Protein AF-A0A6B3EG36-F1 (afdb_monomer_lite)

Structure (mmCIF, N/CA/C/O backbone):
data_AF-A0A6B3EG36-F1
#
_entry.id   AF-A0A6B3EG36-F1
#
loop_
_atom_site.group_PDB
_atom_site.id
_atom_site.type_symbol
_atom_site.label_atom_id
_atom_site.label_alt_id
_atom_site.label_comp_id
_atom_site.label_asym_id
_atom_site.label_entity_id
_atom_site.label_seq_id
_atom_site.pdbx_PDB_ins_code
_atom_site.Cartn_x
_atom_site.Cartn_y
_atom_site.Cartn_z
_atom_site.occupancy
_atom_site.B_iso_or_equiv
_atom_site.auth_seq_id
_atom_site.auth_comp_id
_atom_site.auth_asym_id
_atom_site.auth_atom_id
_atom_site.pdbx_PDB_model_num
ATOM 1 N N . MET A 1 1 ? -3.653 -0.535 -15.995 1.00 81.50 1 MET A N 1
ATOM 2 C CA . MET A 1 1 ? -3.465 0.383 -14.856 1.00 81.50 1 MET A CA 1
ATOM 3 C C . MET A 1 1 ? -4.317 -0.143 -13.723 1.00 81.50 1 MET A C 1
ATOM 5 O O . MET A 1 1 ? -5.536 -0.097 -13.841 1.00 81.50 1 MET A O 1
ATOM 9 N N . HIS A 1 2 ? -3.693 -0.715 -12.698 1.00 95.00 2 HIS A N 1
ATOM 10 C CA . HIS A 1 2 ? -4.415 -1.248 -11.543 1.00 95.00 2 HIS A CA 1
ATOM 11 C C . HIS A 1 2 ? -4.374 -0.240 -10.397 1.00 95.00 2 HIS A C 1
ATOM 13 O O . HIS A 1 2 ? -3.363 0.426 -10.187 1.00 95.00 2 HIS A O 1
ATOM 19 N N . THR A 1 3 ? -5.473 -0.108 -9.664 1.00 97.19 3 THR A N 1
ATOM 20 C CA . THR A 1 3 ? -5.508 0.741 -8.471 1.00 97.19 3 THR A CA 1
ATOM 21 C C . THR A 1 3 ? -5.231 -0.116 -7.248 1.00 97.19 3 THR A C 1
ATOM 23 O O . THR A 1 3 ? -5.865 -1.155 -7.074 1.00 97.19 3 THR A O 1
ATOM 26 N N . VAL A 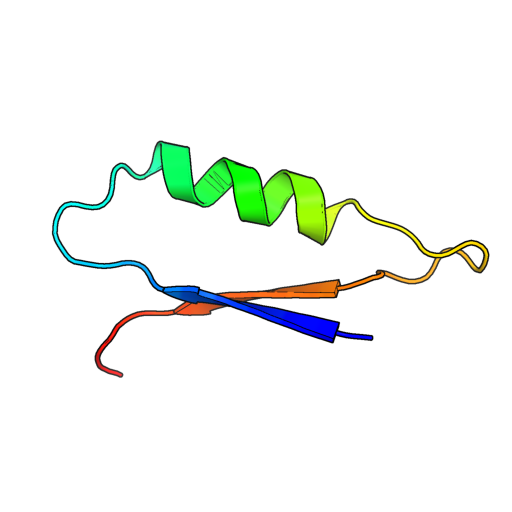1 4 ? -4.307 0.334 -6.403 1.00 97.75 4 VAL A N 1
ATOM 27 C CA . VAL A 1 4 ? -4.023 -0.255 -5.092 1.00 97.75 4 VAL A CA 1
ATOM 28 C C . VAL A 1 4 ? -4.450 0.752 -4.034 1.00 97.75 4 VAL A C 1
ATOM 30 O O . VAL A 1 4 ? -3.888 1.846 -3.955 1.00 97.75 4 VAL A O 1
ATOM 33 N N . ALA A 1 5 ? -5.456 0.386 -3.245 1.00 97.69 5 ALA A N 1
ATOM 34 C CA . ALA A 1 5 ? -5.869 1.141 -2.072 1.00 97.69 5 ALA A CA 1
ATOM 35 C C . ALA A 1 5 ? -5.188 0.544 -0.837 1.00 97.69 5 ALA A C 1
ATOM 37 O O . ALA A 1 5 ? -5.350 -0.642 -0.547 1.00 97.69 5 ALA A O 1
ATOM 38 N N . VAL A 1 6 ? -4.409 1.358 -0.135 1.00 97.56 6 VAL A N 1
ATOM 39 C CA . VAL A 1 6 ? -3.767 0.997 1.127 1.00 97.56 6 VAL A CA 1
ATOM 40 C C . VAL A 1 6 ? -4.635 1.555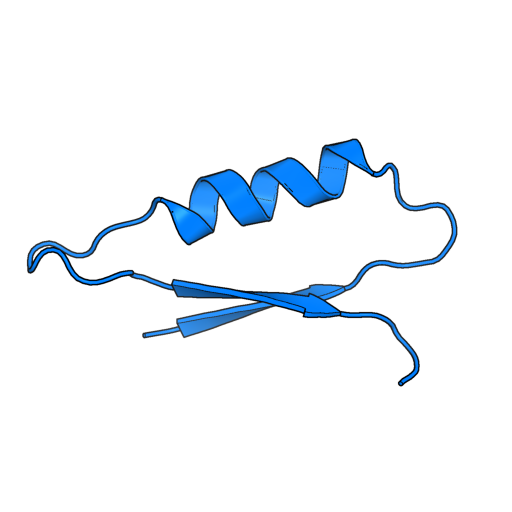 2.247 1.00 97.56 6 VAL A C 1
ATOM 42 O O . VAL A 1 6 ? -4.656 2.766 2.466 1.00 97.56 6 VAL A O 1
ATOM 45 N N . LEU A 1 7 ? -5.373 0.674 2.922 1.00 97.50 7 LEU A N 1
ATOM 46 C CA . LEU A 1 7 ? -6.209 1.043 4.059 1.00 97.50 7 LEU A CA 1
ATOM 47 C C . LEU A 1 7 ? -5.334 1.247 5.301 1.00 97.50 7 LEU A C 1
ATOM 49 O O . LEU A 1 7 ? -4.757 0.295 5.825 1.00 97.50 7 LEU A O 1
ATOM 53 N N . ALA A 1 8 ? -5.245 2.489 5.760 1.00 97.62 8 ALA A N 1
ATOM 54 C CA . ALA A 1 8 ? -4.681 2.836 7.051 1.00 97.62 8 ALA A CA 1
ATOM 55 C C . ALA A 1 8 ? -5.749 2.621 8.130 1.00 97.62 8 ALA A C 1
ATOM 57 O O . ALA A 1 8 ? -6.805 3.254 8.103 1.00 97.62 8 ALA A O 1
ATOM 58 N N . LEU A 1 9 ? -5.464 1.708 9.055 1.00 97.00 9 LEU A N 1
ATOM 59 C CA . LEU A 1 9 ? -6.282 1.456 10.237 1.00 97.00 9 LEU A CA 1
ATOM 60 C C . LEU A 1 9 ? -5.702 2.177 11.452 1.00 97.00 9 LEU A C 1
ATOM 62 O O . LEU A 1 9 ? -4.534 2.582 11.461 1.00 97.00 9 LEU A O 1
ATOM 66 N N . ASP A 1 10 ? -6.509 2.282 12.502 1.00 96.38 10 ASP A N 1
ATOM 67 C CA . ASP A 1 10 ? -6.053 2.791 13.787 1.00 96.38 10 ASP A CA 1
ATOM 68 C C . ASP A 1 10 ? -4.832 2.018 14.295 1.00 96.38 10 ASP A C 1
ATOM 70 O O . ASP A 1 10 ? -4.757 0.791 14.216 1.00 96.38 10 ASP A O 1
ATOM 74 N N . GLN A 1 11 ? -3.866 2.766 14.835 1.00 96.62 11 GLN A N 1
ATOM 75 C CA . GLN A 1 11 ? -2.592 2.248 15.349 1.00 96.62 11 GLN A CA 1
ATOM 76 C C . GLN A 1 11 ? -1.680 1.592 14.295 1.00 96.62 11 GLN A C 1
ATOM 78 O O . GLN A 1 11 ? -0.707 0.931 14.665 1.00 96.62 11 GLN A O 1
ATOM 83 N N . VAL A 1 12 ? -1.930 1.791 12.993 1.00 96.75 12 VAL A N 1
ATOM 84 C CA . VAL A 1 12 ? -0.977 1.370 11.956 1.00 96.75 12 VAL A CA 1
ATOM 85 C C . VAL A 1 12 ? 0.381 2.045 12.170 1.00 96.75 12 VAL A C 1
ATOM 87 O O . VAL A 1 12 ? 0.465 3.241 12.461 1.00 96.75 12 VAL A O 1
ATOM 90 N N . ILE A 1 13 ? 1.465 1.285 12.002 1.00 97.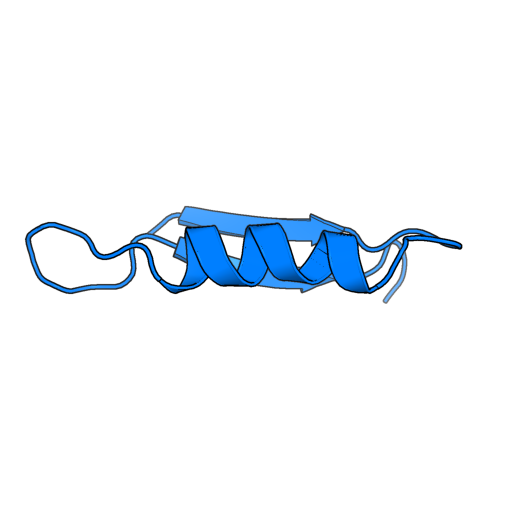50 13 ILE A N 1
ATOM 91 C CA . ILE A 1 13 ? 2.819 1.837 12.044 1.00 97.50 13 ILE A CA 1
ATOM 92 C C . ILE A 1 13 ? 3.014 2.686 10.778 1.00 97.50 13 ILE A C 1
ATOM 94 O O . ILE A 1 13 ? 2.932 2.145 9.674 1.00 97.50 13 ILE A O 1
ATOM 98 N N . PRO A 1 14 ? 3.325 3.995 10.882 1.00 94.38 14 PRO A N 1
ATOM 99 C CA . PRO A 1 14 ? 3.440 4.852 9.700 1.00 94.38 14 PRO A CA 1
ATOM 100 C C . PRO A 1 14 ? 4.473 4.362 8.679 1.00 94.38 14 PRO A C 1
ATOM 102 O O . PRO A 1 14 ? 4.299 4.542 7.476 1.00 94.38 14 PRO A O 1
ATOM 105 N N . PHE A 1 15 ? 5.542 3.716 9.150 1.00 96.06 15 PHE A N 1
ATOM 106 C CA . PHE A 1 15 ? 6.574 3.162 8.279 1.00 96.06 15 PHE A CA 1
ATOM 107 C C . PHE A 1 15 ? 6.054 2.025 7.389 1.00 96.06 15 PHE A C 1
ATOM 109 O O . PHE A 1 15 ? 6.445 1.946 6.225 1.00 96.06 15 PHE A O 1
ATOM 116 N N . ASP A 1 16 ? 5.119 1.207 7.872 1.00 96.12 16 ASP A N 1
ATOM 117 C CA . ASP A 1 16 ? 4.568 0.091 7.097 1.00 96.12 16 ASP A CA 1
ATOM 118 C C . ASP A 1 16 ? 3.759 0.586 5.889 1.00 96.12 16 ASP A C 1
ATOM 120 O O . ASP A 1 16 ? 3.714 -0.081 4.856 1.00 96.12 16 ASP A O 1
ATOM 124 N N . LEU A 1 17 ? 3.197 1.800 5.962 1.00 96.88 17 LEU A N 1
AT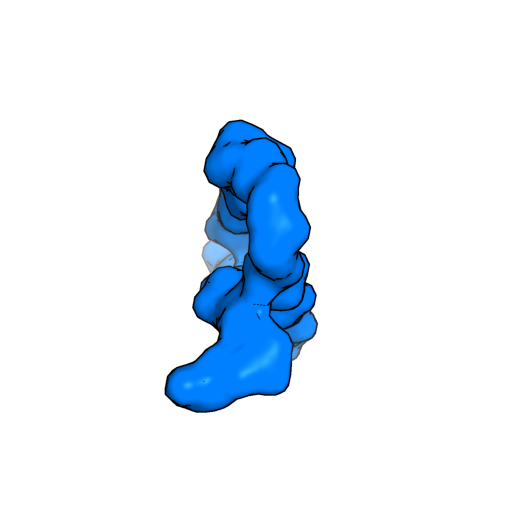OM 125 C CA . LEU A 1 17 ? 2.519 2.450 4.834 1.00 96.88 17 LEU A CA 1
ATOM 126 C C . LEU A 1 17 ? 3.491 2.892 3.727 1.00 96.88 17 LEU A C 1
ATOM 128 O O . LEU A 1 17 ? 3.074 3.065 2.581 1.00 96.88 17 LEU A O 1
ATOM 132 N N . SER A 1 18 ? 4.783 3.059 4.031 1.00 96.56 18 SER A N 1
ATOM 133 C CA . SER A 1 18 ? 5.782 3.487 3.041 1.00 96.56 18 SER A CA 1
ATOM 134 C C . SER A 1 18 ? 6.111 2.390 2.026 1.00 96.56 18 SER A C 1
ATOM 136 O O . SER A 1 18 ? 6.279 2.678 0.842 1.00 96.56 18 SER A O 1
ATOM 138 N N . VAL A 1 19 ? 6.135 1.127 2.461 1.00 96.75 19 VAL A N 1
ATOM 139 C CA . VAL A 1 19 ? 6.488 -0.031 1.629 1.00 96.75 19 VAL A CA 1
ATOM 140 C C . VAL A 1 19 ? 5.571 -0.182 0.407 1.00 96.75 19 VAL A C 1
ATOM 142 O O . VAL A 1 19 ? 6.092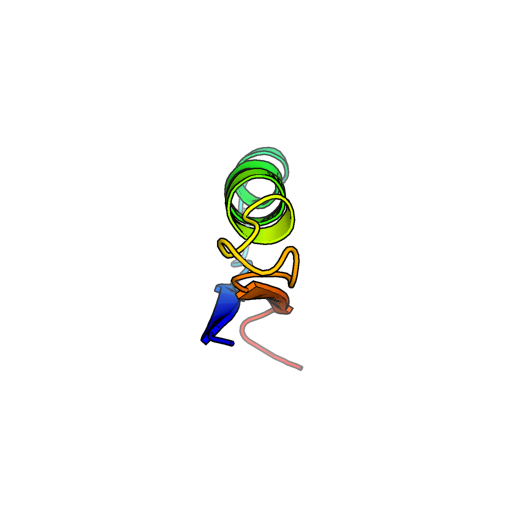 -0.234 -0.710 1.00 96.75 19 VAL A O 1
ATOM 145 N N . PRO A 1 20 ? 4.229 -0.224 0.536 1.00 96.00 20 PRO A N 1
ATOM 146 C CA . PRO A 1 20 ? 3.363 -0.336 -0.632 1.00 96.00 20 PRO A CA 1
ATOM 147 C C . PRO A 1 20 ? 3.441 0.904 -1.534 1.00 96.00 20 PRO A C 1
ATOM 149 O O . PRO A 1 20 ? 3.414 0.759 -2.756 1.00 96.00 20 PRO A O 1
ATOM 152 N N . VAL A 1 21 ? 3.595 2.109 -0.974 1.00 96.88 21 VAL A N 1
ATOM 153 C CA . VAL A 1 21 ? 3.763 3.339 -1.769 1.00 96.88 21 VAL A CA 1
ATOM 154 C C . VAL A 1 21 ? 5.031 3.271 -2.618 1.00 96.88 21 VAL A C 1
ATOM 156 O O . VAL A 1 21 ? 4.987 3.555 -3.814 1.00 96.88 21 VAL A O 1
ATOM 159 N N . GLU A 1 22 ? 6.139 2.839 -2.026 1.00 97.06 22 GLU A N 1
ATOM 160 C CA . GLU A 1 22 ? 7.432 2.733 -2.691 1.00 97.06 22 GLU A CA 1
ATOM 161 C C . GLU A 1 22 ? 7.431 1.657 -3.785 1.00 97.06 22 GLU A C 1
ATOM 163 O O . GLU A 1 22 ? 7.791 1.925 -4.933 1.00 97.06 22 GLU A O 1
ATOM 168 N N . ILE A 1 23 ? 7.002 0.438 -3.451 1.00 96.50 23 ILE A N 1
ATOM 169 C CA . ILE A 1 23 ? 7.075 -0.707 -4.365 1.00 96.50 23 ILE A CA 1
ATOM 170 C C . ILE A 1 23 ? 6.109 -0.532 -5.542 1.00 96.50 23 ILE A C 1
ATOM 172 O O . ILE A 1 23 ? 6.510 -0.646 -6.706 1.00 96.50 23 ILE A O 1
ATOM 176 N N . PHE A 1 24 ? 4.841 -0.209 -5.275 1.00 97.00 24 PHE A N 1
ATOM 177 C CA . PHE A 1 24 ? 3.854 -0.059 -6.345 1.00 97.00 24 PHE A CA 1
ATOM 178 C C . PHE A 1 24 ? 4.025 1.260 -7.105 1.00 97.00 24 PHE A C 1
ATOM 180 O O . PHE A 1 24 ? 3.926 1.260 -8.333 1.00 97.00 24 PHE A O 1
ATOM 187 N N . GLY A 1 25 ? 4.343 2.361 -6.415 1.00 96.12 25 GLY A N 1
ATOM 188 C CA . GLY A 1 25 ? 4.507 3.681 -7.035 1.00 96.12 25 GLY A CA 1
ATOM 189 C C . GLY A 1 25 ? 5.712 3.777 -7.975 1.00 96.12 25 GLY A C 1
ATOM 190 O O . GLY A 1 25 ? 5.715 4.572 -8.919 1.00 96.12 25 GLY A O 1
ATOM 191 N N . ARG A 1 26 ? 6.732 2.936 -7.771 1.00 96.25 26 ARG A N 1
ATOM 192 C CA . ARG A 1 26 ? 7.909 2.874 -8.652 1.00 96.25 26 ARG A CA 1
ATOM 193 C C . ARG A 1 26 ? 7.811 1.829 -9.751 1.00 96.25 26 ARG A C 1
ATOM 195 O O . ARG A 1 26 ? 8.664 1.814 -10.635 1.00 96.25 26 ARG A O 1
ATOM 202 N N . THR A 1 27 ? 6.783 0.985 -9.745 1.00 96.69 27 THR A N 1
ATOM 203 C CA . THR A 1 27 ? 6.633 -0.035 -10.782 1.00 96.69 27 THR A CA 1
ATOM 204 C C . THR A 1 27 ? 6.269 0.607 -12.121 1.00 96.69 27 THR A C 1
ATOM 206 O O . THR A 1 27 ? 5.245 1.282 -12.248 1.00 96.69 27 THR A O 1
ATOM 209 N N . ARG A 1 28 ? 7.096 0.353 -13.140 1.00 96.62 28 ARG A N 1
ATOM 210 C CA . ARG A 1 28 ? 6.899 0.813 -14.519 1.00 96.62 28 ARG A CA 1
ATOM 211 C C . ARG A 1 28 ? 6.611 -0.380 -15.426 1.00 96.62 28 ARG A C 1
ATOM 213 O O . ARG A 1 28 ? 7.248 -1.423 -15.302 1.00 96.62 28 ARG A O 1
ATOM 220 N N . LEU A 1 29 ? 5.647 -0.227 -16.325 1.00 95.75 29 LEU A N 1
ATOM 221 C CA . LEU A 1 29 ? 5.384 -1.187 -17.396 1.00 95.75 29 LEU A CA 1
ATOM 222 C C . LEU A 1 29 ? 6.490 -1.105 -18.465 1.00 95.75 29 LEU A C 1
ATOM 224 O O . LEU A 1 29 ? 7.218 -0.111 -18.507 1.00 95.75 29 LEU A O 1
ATOM 228 N N . PRO A 1 30 ? 6.611 -2.100 -19.368 1.00 97.19 30 PRO A N 1
ATOM 229 C CA . PRO A 1 30 ? 7.605 -2.064 -20.445 1.00 97.19 30 PRO A CA 1
ATOM 230 C C . PRO A 1 30 ? 7.519 -0.826 -21.353 1.00 97.19 30 PRO A C 1
ATOM 232 O O . PRO A 1 30 ? 8.508 -0.450 -21.971 1.00 97.19 30 PRO A O 1
ATOM 235 N N . ASP A 1 31 ? 6.352 -0.179 -21.416 1.00 96.00 31 ASP A N 1
ATOM 236 C CA . ASP A 1 31 ? 6.119 1.064 -22.160 1.00 96.00 31 ASP A CA 1
ATOM 237 C C . ASP A 1 31 ? 6.419 2.347 -21.352 1.00 96.00 31 ASP A C 1
ATOM 239 O O . ASP A 1 31 ? 6.156 3.454 -21.819 1.00 96.00 31 ASP A O 1
ATOM 243 N N . GLY A 1 32 ? 6.957 2.214 -20.136 1.00 95.75 32 GLY A N 1
ATOM 244 C CA . GLY A 1 32 ? 7.360 3.318 -19.262 1.00 95.75 32 GLY A CA 1
ATOM 245 C C . GLY A 1 32 ? 6.240 3.929 -18.414 1.00 95.75 32 GLY A C 1
ATOM 246 O O . GLY A 1 32 ? 6.526 4.718 -17.509 1.00 95.75 32 GLY A O 1
ATOM 247 N N . ARG A 1 33 ? 4.972 3.564 -18.640 1.00 96.12 33 ARG A N 1
ATOM 248 C CA . ARG A 1 33 ? 3.853 4.050 -17.817 1.00 96.12 33 ARG A CA 1
ATOM 249 C C . ARG A 1 33 ? 3.873 3.421 -16.427 1.00 96.12 33 ARG A C 1
ATOM 251 O O . ARG A 1 33 ? 4.399 2.326 -16.233 1.00 96.12 33 ARG A O 1
ATOM 258 N N . ASP A 1 34 ? 3.257 4.088 -15.457 1.00 96.88 34 ASP A N 1
ATOM 259 C CA . ASP A 1 34 ? 3.040 3.538 -14.119 1.00 96.88 34 ASP A CA 1
ATOM 260 C C . ASP A 1 34 ? 2.217 2.242 -14.226 1.00 96.88 34 ASP A C 1
ATOM 262 O O . ASP A 1 34 ? 1.208 2.175 -14.937 1.00 96.88 34 ASP A O 1
ATOM 266 N N . GLY A 1 35 ? 2.644 1.194 -13.521 1.00 97.00 35 GLY A N 1
ATOM 267 C CA . GLY A 1 35 ? 1.868 -0.045 -13.425 1.00 97.00 35 GLY A CA 1
ATOM 268 C C . GLY A 1 35 ? 0.619 0.127 -12.560 1.00 97.00 35 GLY A C 1
ATOM 269 O O . GLY A 1 35 ? -0.429 -0.475 -12.837 1.00 97.00 35 GLY A O 1
ATOM 270 N N . TYR A 1 36 ? 0.727 0.994 -11.550 1.00 98.00 36 TYR A N 1
ATOM 271 C CA . TYR A 1 36 ? -0.275 1.165 -10.513 1.00 98.00 36 TYR A CA 1
ATOM 272 C C . TYR A 1 36 ? -0.561 2.630 -10.205 1.00 98.00 36 TYR A C 1
ATOM 274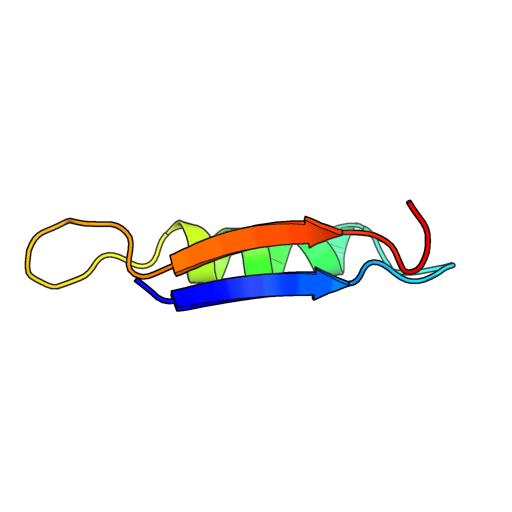 O O . TYR A 1 36 ? 0.324 3.481 -10.231 1.00 98.00 36 TYR A O 1
ATOM 282 N N . ARG A 1 37 ? -1.808 2.891 -9.814 1.00 97.00 37 ARG A N 1
ATOM 283 C CA . ARG A 1 37 ? -2.185 4.074 -9.042 1.00 97.00 37 ARG A CA 1
ATOM 284 C C . ARG A 1 37 ? -2.288 3.662 -7.580 1.00 97.00 37 ARG A C 1
ATOM 286 O O . ARG A 1 37 ? -3.138 2.837 -7.250 1.00 97.00 37 ARG A O 1
ATOM 293 N N . VAL A 1 38 ? -1.455 4.239 -6.723 1.00 97.56 38 VAL A N 1
ATOM 294 C CA . VAL A 1 38 ? -1.480 3.970 -5.281 1.00 97.56 38 VAL A CA 1
ATOM 295 C C . VAL A 1 38 ? -2.245 5.081 -4.576 1.00 97.56 38 VAL A C 1
ATOM 297 O O . VAL A 1 38 ? -1.991 6.258 -4.824 1.00 97.56 38 VAL A O 1
ATOM 300 N N . VAL A 1 39 ? -3.184 4.707 -3.712 1.00 97.31 39 VAL A N 1
ATOM 301 C CA . VAL A 1 39 ? -3.943 5.637 -2.869 1.00 97.31 39 VAL A CA 1
ATOM 302 C C . VAL A 1 39 ? -3.899 5.120 -1.440 1.00 97.31 39 VAL A C 1
ATOM 304 O O . VAL A 1 39 ? -4.192 3.951 -1.208 1.00 97.31 39 VAL A O 1
ATOM 307 N N . VAL A 1 40 ? -3.542 5.979 -0.490 1.00 97.19 40 VAL A N 1
ATOM 308 C CA . VAL A 1 40 ? -3.699 5.687 0.939 1.00 97.19 40 VAL A CA 1
ATOM 309 C C . VAL A 1 40 ? -5.060 6.222 1.372 1.00 97.19 40 VAL A C 1
ATOM 311 O O . VAL A 1 40 ? -5.393 7.365 1.058 1.00 97.19 40 VAL A O 1
ATOM 314 N N . CYS A 1 41 ? -5.859 5.396 2.040 1.00 97.50 41 CYS A N 1
ATOM 315 C CA . CYS A 1 41 ? -7.210 5.742 2.481 1.00 97.50 41 CYS A CA 1
ATOM 316 C C . CYS A 1 41 ? -7.458 5.294 3.925 1.00 97.50 41 CYS A C 1
ATOM 318 O O . CYS A 1 41 ? -6.687 4.511 4.471 1.00 97.50 41 CYS A O 1
ATOM 320 N N . ALA A 1 42 ? -8.540 5.783 4.526 1.00 96.56 42 ALA A N 1
ATOM 321 C CA . ALA A 1 42 ? -8.999 5.397 5.860 1.00 96.56 42 ALA A CA 1
ATOM 322 C C . ALA A 1 42 ? -10.311 4.598 5.776 1.00 96.56 42 ALA A C 1
ATOM 324 O O . ALA A 1 42 ? -10.950 4.553 4.721 1.00 96.56 42 ALA A O 1
ATOM 325 N N . GLU A 1 43 ? -10.700 3.951 6.877 1.00 96.38 43 GLU A N 1
ATOM 326 C CA . GLU A 1 43 ? -11.953 3.182 6.963 1.00 96.38 43 GLU A CA 1
ATOM 327 C C . GLU A 1 43 ? -13.202 4.069 6.896 1.00 96.38 43 GLU A C 1
ATOM 329 O O . GLU A 1 43 ? -14.260 3.624 6.446 1.00 96.38 43 GLU A O 1
ATOM 334 N N . THR A 1 44 ? -13.056 5.338 7.278 1.00 94.56 44 THR A N 1
ATOM 335 C CA . THR A 1 44 ? -14.093 6.366 7.214 1.00 94.56 44 THR A CA 1
ATOM 336 C C . THR A 1 44 ? -13.616 7.585 6.410 1.00 94.56 44 THR A C 1
ATOM 338 O O . THR A 1 44 ? -12.416 7.870 6.426 1.00 94.56 44 THR A O 1
ATOM 341 N N . PRO A 1 45 ? -14.525 8.303 5.717 1.00 88.56 45 PRO A N 1
ATOM 342 C CA . PRO A 1 45 ? -14.203 9.520 4.963 1.00 88.56 45 PRO A CA 1
ATOM 343 C C . PRO A 1 45 ? -13.693 10.692 5.807 1.00 88.56 45 PRO A C 1
ATOM 345 O O . PRO A 1 45 ? -14.145 10.829 6.967 1.00 88.56 45 PRO A O 1
#

Secondary structure (DSSP, 8-state):
-EEEEEEEPTT--TTTTHHHHHHHHT-B-TTSSBSEEEEEEES--

Sequence (45 aa):
MHTVAVLALDQVIPFDLSVPVEIFGRTRLPDGRDGYRVVVCAETP

pLDDT: mean 96.16, std 2.63, range [81.5, 98.0]

Foldseek 3Di:
DEEDEAEDEPPDDVVVVVVCCVPQVPDADPVRDRPYDYHYDYPPD

Radius of gyration: 11.95 Å; chains: 1; bounding box: 22×12×38 Å